Protein AF-Q84XQ8-F1 (afdb_monomer)

InterPro domains:
  IPR001680 WD40 repeat [PF00400] (28-60)
  IPR001680 WD40 repeat [PS50082] (30-69)
  IPR001680 WD40 repeat [SM00320] (23-60)
  IPR015943 WD40/YVTN repeat-like-containing domain superfamily [G3DSA:2.130.10.10] (1-96)
  IPR036322 WD40-repeat-containing domain superfamily [SSF50978] (7-94)
  IPR039328 WD repeat-containing protein 89 [PTHR22889] (2-95)

Organism: Brassica rapa subsp. pekinensis (NCBI:txid51351)

Foldseek 3Di:
DPPVVDWDWDWDFAKIWTADPVPRHTDDIQHDGPGGFQDWDDDPFWIWIFFLQQWIWIAGPVVSDTPDIDRNDPPSWGFNDWDDDPDDIDTDTDDD

Radius of gyration: 13.49 Å; Cα contacts (8 Å, |Δi|>4): 212; chains: 1; bounding box: 27×22×47 Å

pLDDT: mean 77.44, std 13.05, range [49.47, 92.75]

Structure (mmCIF, N/CA/C/O backbone):
data_AF-Q84XQ8-F1
#
_entry.id   AF-Q84XQ8-F1
#
loop_
_atom_site.group_PDB
_atom_site.id
_atom_site.type_symbol
_atom_site.label_atom_id
_atom_site.label_alt_id
_atom_site.label_comp_id
_atom_site.label_asym_id
_atom_site.label_entity_id
_atom_site.label_seq_id
_atom_site.pdbx_PDB_ins_code
_atom_site.Cartn_x
_atom_site.Cartn_y
_atom_site.Cartn_z
_atom_site.occupancy
_atom_site.B_iso_or_equiv
_atom_site.auth_seq_id
_atom_site.auth_comp_id
_atom_site.auth_asym_id
_atom_site.auth_atom_id
_atom_site.pdbx_PDB_model_num
ATOM 1 N N . LYS A 1 1 ? -1.971 -1.275 -21.706 1.00 50.28 1 LYS A N 1
ATOM 2 C CA . LYS A 1 1 ? -2.922 -1.705 -20.654 1.00 50.28 1 LYS A CA 1
ATOM 3 C C . LYS A 1 1 ? -2.054 -2.161 -19.494 1.00 50.28 1 LYS A C 1
ATOM 5 O O . LYS A 1 1 ? -1.292 -3.091 -19.704 1.00 50.28 1 LYS A O 1
ATOM 10 N N . VAL A 1 2 ? -2.003 -1.407 -18.395 1.00 53.34 2 VAL A N 1
ATOM 11 C CA . VAL A 1 2 ? -1.149 -1.770 -17.252 1.00 53.34 2 VAL A CA 1
ATOM 12 C C . VAL A 1 2 ? -1.725 -3.048 -16.659 1.00 53.34 2 VAL A C 1
ATOM 14 O O . VAL A 1 2 ? -2.912 -3.083 -16.330 1.00 53.34 2 VAL A O 1
ATOM 17 N N . ASP A 1 3 ? -0.913 -4.097 -16.617 1.00 58.19 3 ASP A N 1
ATOM 18 C CA . ASP A 1 3 ? -1.303 -5.369 -16.027 1.00 58.19 3 ASP A CA 1
ATOM 19 C C . ASP A 1 3 ? -1.123 -5.240 -14.514 1.00 58.19 3 ASP A C 1
ATOM 21 O O . ASP A 1 3 ? -0.046 -5.441 -13.963 1.00 58.19 3 ASP A O 1
ATOM 25 N N . TRP A 1 4 ? -2.180 -4.785 -13.844 1.00 63.16 4 TRP A N 1
ATOM 26 C CA . TRP A 1 4 ? -2.202 -4.588 -12.392 1.00 63.16 4 TRP A CA 1
ATOM 27 C C . TRP A 1 4 ? -2.105 -5.916 -11.620 1.00 63.16 4 TRP A C 1
ATOM 29 O O . TRP A 1 4 ? -1.929 -5.902 -10.406 1.00 63.16 4 TRP A O 1
ATOM 39 N N . ALA A 1 5 ? -2.176 -7.053 -12.325 1.00 60.41 5 ALA A N 1
ATOM 40 C CA . ALA A 1 5 ? -2.072 -8.408 -11.789 1.00 60.41 5 ALA A CA 1
ATOM 41 C C . ALA A 1 5 ? -0.731 -8.704 -11.093 1.00 60.41 5 ALA A C 1
ATOM 43 O O . ALA A 1 5 ? -0.630 -9.670 -10.340 1.00 60.41 5 ALA A O 1
ATOM 44 N N . ALA A 1 6 ? 0.291 -7.875 -11.304 1.00 62.06 6 ALA A N 1
ATOM 45 C CA . ALA A 1 6 ? 1.507 -7.914 -10.517 1.00 62.06 6 ALA A CA 1
ATOM 46 C C . ALA A 1 6 ? 2.039 -6.484 -10.377 1.00 62.06 6 ALA A C 1
ATOM 48 O O . ALA A 1 6 ? 2.536 -5.899 -11.334 1.00 62.06 6 ALA A O 1
ATOM 49 N N . ILE A 1 7 ? 1.912 -5.901 -9.187 1.00 74.56 7 ILE A N 1
ATOM 50 C CA . ILE A 1 7 ? 2.577 -4.649 -8.819 1.00 74.56 7 ILE A CA 1
ATOM 51 C C . ILE A 1 7 ? 3.547 -4.979 -7.690 1.00 74.56 7 ILE A C 1
ATOM 53 O O . ILE A 1 7 ? 3.172 -5.614 -6.706 1.00 74.56 7 ILE A O 1
ATOM 57 N N . ALA A 1 8 ? 4.800 -4.554 -7.835 1.00 71.94 8 ALA A N 1
ATOM 58 C CA . ALA A 1 8 ? 5.757 -4.609 -6.742 1.00 71.94 8 ALA A CA 1
ATOM 59 C C . ALA A 1 8 ? 5.556 -3.396 -5.830 1.00 71.94 8 ALA A C 1
ATOM 61 O O . ALA A 1 8 ? 5.286 -2.283 -6.287 1.00 71.94 8 ALA A O 1
ATOM 62 N N . VAL A 1 9 ? 5.692 -3.628 -4.531 1.00 78.12 9 VAL A N 1
ATOM 63 C CA . VAL A 1 9 ? 5.378 -2.667 -3.478 1.00 78.12 9 VAL A CA 1
ATOM 64 C C . VAL A 1 9 ? 6.535 -2.572 -2.511 1.00 78.12 9 VAL A C 1
ATOM 66 O O . VAL A 1 9 ? 7.054 -3.591 -2.062 1.00 78.12 9 VAL A O 1
ATOM 69 N N . SER A 1 10 ? 6.928 -1.347 -2.174 1.00 76.25 10 SER A N 1
ATOM 70 C CA . SER A 1 10 ? 7.902 -1.104 -1.112 1.00 76.25 10 SER A CA 1
ATOM 71 C C . SER A 1 10 ? 7.301 -0.216 -0.037 1.00 76.25 10 SER A C 1
ATOM 73 O O . SER A 1 10 ? 6.696 0.813 -0.348 1.00 76.25 10 SER A O 1
ATOM 75 N N . LEU A 1 11 ? 7.538 -0.586 1.214 1.00 73.38 1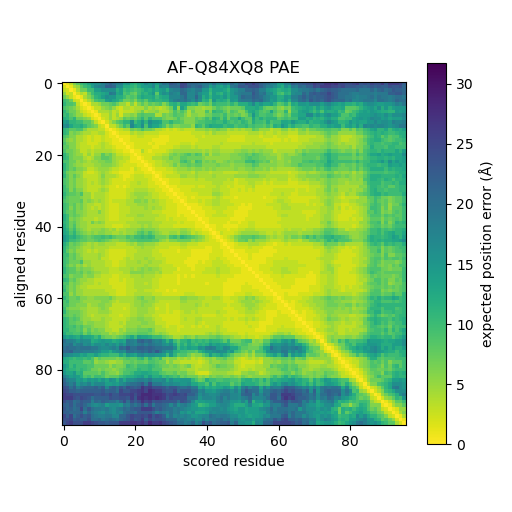1 LEU A N 1
ATOM 76 C CA . LEU A 1 11 ? 7.210 0.218 2.381 1.00 73.38 11 LEU A CA 1
ATOM 77 C C . LEU A 1 11 ? 8.391 1.165 2.623 1.00 73.38 11 LEU A C 1
ATOM 79 O O . LEU A 1 11 ? 9.457 0.736 3.059 1.00 73.38 11 LEU A O 1
ATOM 83 N N . SER A 1 12 ? 8.241 2.441 2.275 1.00 68.81 12 SER A N 1
ATOM 84 C CA . SER A 1 12 ? 9.072 3.498 2.863 1.00 68.81 12 SER A CA 1
ATOM 85 C C . SER A 1 12 ? 8.334 4.059 4.062 1.00 68.81 12 SER A C 1
ATOM 87 O O . SER A 1 12 ? 7.110 4.017 4.056 1.00 68.81 12 SER A O 1
ATOM 89 N N . THR A 1 13 ? 9.070 4.553 5.065 1.00 76.44 13 THR A N 1
ATOM 90 C CA . THR A 1 13 ? 8.561 4.959 6.391 1.00 76.44 13 THR A CA 1
ATOM 91 C C . THR A 1 13 ? 7.060 5.264 6.400 1.00 76.44 13 THR A C 1
ATOM 93 O O . THR A 1 13 ? 6.298 4.475 6.920 1.00 76.44 13 THR A O 1
ATOM 96 N N . ASN A 1 14 ? 6.582 6.277 5.690 1.00 84.69 14 ASN A N 1
ATOM 97 C CA . ASN A 1 14 ? 5.169 6.670 5.688 1.00 84.69 14 ASN A CA 1
ATOM 98 C C . ASN A 1 14 ? 4.437 6.541 4.335 1.00 84.69 14 ASN A C 1
ATOM 100 O O . ASN A 1 14 ? 3.355 7.110 4.154 1.00 84.69 14 ASN A O 1
ATOM 104 N N . THR A 1 15 ? 5.004 5.827 3.360 1.00 87.81 15 THR A N 1
ATOM 105 C CA . THR A 1 15 ? 4.422 5.704 2.015 1.00 87.81 15 THR A CA 1
ATOM 106 C C . THR A 1 15 ? 4.580 4.310 1.421 1.00 87.81 15 THR A C 1
ATOM 108 O O . THR A 1 15 ? 5.592 3.633 1.606 1.00 87.81 15 THR A O 1
ATOM 111 N N . VAL A 1 16 ? 3.587 3.898 0.633 1.00 88.56 16 VAL A N 1
ATOM 112 C CA . VAL A 1 16 ? 3.660 2.669 -0.168 1.00 88.56 16 VAL A CA 1
ATOM 113 C C . VAL A 1 16 ? 3.999 3.054 -1.600 1.00 88.56 16 VAL A C 1
ATOM 115 O O . VAL A 1 16 ? 3.221 3.744 -2.254 1.00 88.56 16 VAL A O 1
ATOM 118 N N . LYS A 1 17 ? 5.151 2.621 -2.107 1.00 88.62 17 LYS A N 1
ATOM 119 C CA . LYS A 1 17 ? 5.552 2.880 -3.500 1.00 88.62 17 LYS A CA 1
ATOM 120 C C . LYS A 1 17 ? 5.194 1.704 -4.388 1.00 88.62 17 LYS A C 1
ATOM 122 O O . LYS A 1 17 ? 5.306 0.562 -3.955 1.00 88.62 17 LYS A O 1
ATOM 127 N N . LEU A 1 18 ? 4.794 1.996 -5.621 1.00 87.62 18 LEU A N 1
ATOM 128 C CA . LEU A 1 18 ? 4.271 1.035 -6.586 1.00 87.62 18 LEU A CA 1
ATOM 129 C C . LEU A 1 18 ? 5.169 1.002 -7.823 1.00 87.62 18 LEU A C 1
ATOM 131 O O . LEU A 1 18 ? 5.513 2.044 -8.390 1.00 87.62 18 LEU A O 1
ATOM 135 N N . TYR A 1 19 ? 5.529 -0.209 -8.242 1.00 86.56 19 TYR A N 1
ATOM 136 C CA . TYR A 1 19 ? 6.456 -0.461 -9.339 1.00 86.56 19 TYR A CA 1
ATOM 137 C C . TYR A 1 19 ? 5.938 -1.544 -10.285 1.00 86.56 19 TYR A C 1
ATOM 139 O O . TYR A 1 19 ? 5.262 -2.490 -9.878 1.00 86.56 19 TYR A O 1
ATOM 147 N N . SER A 1 20 ? 6.347 -1.444 -11.547 1.00 83.69 20 SER A N 1
ATOM 148 C CA . SER A 1 20 ? 6.278 -2.536 -12.512 1.00 83.69 20 SER A CA 1
ATOM 149 C C . SER A 1 20 ? 7.205 -3.670 -12.071 1.00 83.69 20 SER A C 1
ATOM 151 O O . SER A 1 20 ? 8.413 -3.441 -11.972 1.00 83.69 20 SER A O 1
ATOM 153 N N . PRO A 1 21 ? 6.715 -4.899 -11.861 1.00 76.19 21 PRO A N 1
ATOM 154 C CA . PRO A 1 21 ? 7.577 -6.024 -11.510 1.00 76.19 21 PRO A CA 1
ATOM 155 C C . PRO A 1 21 ? 8.413 -6.500 -12.701 1.00 76.19 21 PRO A C 1
ATOM 157 O O . PRO A 1 21 ? 9.466 -7.093 -12.508 1.00 76.19 21 PRO A O 1
ATOM 160 N N . VAL A 1 22 ? 7.961 -6.236 -13.933 1.00 81.94 22 VAL A N 1
ATOM 161 C CA . VAL A 1 22 ? 8.647 -6.677 -15.157 1.00 81.94 22 VAL A CA 1
ATOM 162 C C . VAL A 1 22 ? 9.758 -5.707 -15.543 1.00 81.94 22 VAL A C 1
ATOM 164 O O . VAL A 1 22 ? 10.837 -6.123 -15.948 1.00 81.94 22 VAL A O 1
ATOM 167 N N . THR A 1 23 ? 9.497 -4.403 -15.434 1.00 83.88 23 THR A N 1
ATOM 168 C CA . THR A 1 23 ? 10.417 -3.360 -15.920 1.00 83.88 23 THR A CA 1
ATOM 169 C C . THR A 1 23 ? 11.131 -2.606 -14.803 1.00 83.88 23 THR A C 1
ATOM 171 O O . THR A 1 23 ? 11.932 -1.725 -15.099 1.00 83.88 23 THR A O 1
ATOM 174 N N . ALA A 1 24 ? 10.822 -2.899 -13.533 1.00 82.19 24 ALA A N 1
ATOM 175 C CA . ALA A 1 24 ? 11.263 -2.139 -12.357 1.00 82.19 24 ALA A CA 1
ATOM 176 C C . ALA A 1 24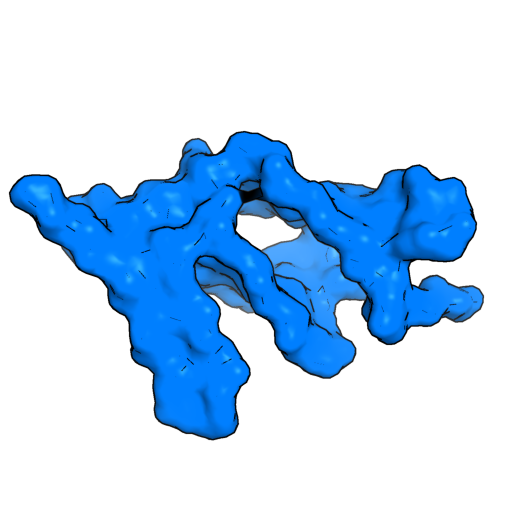 ? 10.926 -0.632 -12.421 1.00 82.19 24 ALA A C 1
ATOM 178 O O . ALA A 1 24 ? 11.492 0.184 -11.693 1.00 82.19 24 ALA A O 1
ATOM 179 N N . GLN A 1 25 ? 9.995 -0.241 -13.294 1.00 85.81 25 GLN A N 1
ATOM 180 C CA . GLN A 1 25 ? 9.602 1.149 -13.475 1.00 85.81 25 GLN A CA 1
ATOM 181 C C . GLN A 1 25 ? 8.727 1.619 -12.313 1.00 85.81 25 GLN A C 1
ATOM 183 O O . GLN A 1 25 ? 7.763 0.951 -11.950 1.00 85.81 25 GLN A O 1
ATOM 188 N N . TYR A 1 26 ? 9.029 2.796 -11.769 1.00 87.62 26 TYR A N 1
ATOM 189 C CA . TYR A 1 26 ? 8.196 3.463 -10.772 1.00 87.62 26 TYR A CA 1
ATOM 190 C C . TYR A 1 26 ? 6.890 3.972 -11.394 1.00 87.62 26 TYR A C 1
ATOM 192 O O . TYR A 1 26 ? 6.923 4.701 -12.388 1.00 87.62 26 TYR A O 1
ATOM 200 N N . TYR A 1 27 ? 5.754 3.605 -10.800 1.00 87.06 27 TYR A N 1
ATOM 201 C CA . TYR A 1 27 ? 4.434 4.089 -11.210 1.00 87.06 27 TYR A CA 1
ATOM 202 C C . TYR A 1 27 ? 3.953 5.266 -10.369 1.00 87.06 27 TYR A C 1
ATOM 204 O O . TYR A 1 27 ? 3.394 6.219 -10.905 1.00 87.06 27 TYR A O 1
ATOM 212 N N . GLY A 1 28 ? 4.163 5.202 -9.058 1.00 86.69 28 GLY A N 1
ATOM 213 C CA . GLY A 1 28 ? 3.614 6.178 -8.132 1.00 86.69 28 GLY A CA 1
ATOM 214 C C . GLY A 1 28 ? 3.767 5.742 -6.685 1.0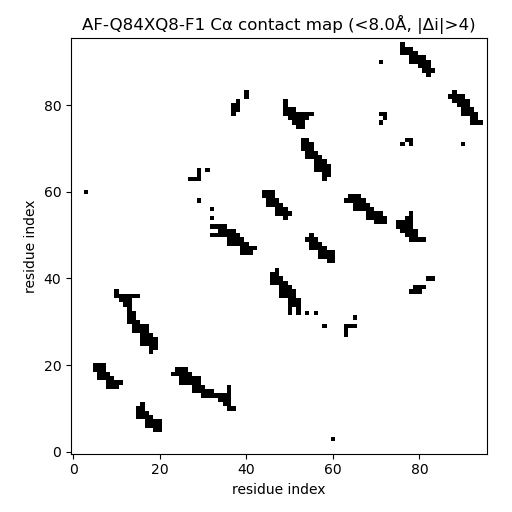0 86.69 28 GLY A C 1
ATOM 215 O O . GLY A 1 28 ? 4.328 4.686 -6.383 1.00 86.69 28 GLY A O 1
ATOM 216 N N . GLU A 1 29 ? 3.253 6.565 -5.782 1.00 89.25 29 GLU A N 1
ATOM 217 C CA . GLU A 1 29 ? 3.291 6.304 -4.349 1.00 89.25 29 GLU A CA 1
ATOM 218 C C . GLU A 1 29 ? 1.987 6.727 -3.678 1.00 89.25 29 GLU A C 1
ATOM 220 O O . GLU A 1 29 ? 1.366 7.724 -4.044 1.00 89.25 29 GLU A O 1
ATOM 225 N N . LEU A 1 30 ? 1.591 5.951 -2.678 1.00 89.25 30 LEU A N 1
ATOM 226 C CA . LEU A 1 30 ? 0.414 6.154 -1.855 1.00 89.25 30 LEU A CA 1
ATOM 227 C C . LEU A 1 30 ? 0.845 6.896 -0.593 1.00 89.25 30 LEU A C 1
ATOM 229 O O . LEU A 1 30 ? 1.580 6.361 0.245 1.00 89.25 30 LEU A O 1
ATOM 233 N N . LYS A 1 31 ? 0.422 8.156 -0.496 1.00 89.44 31 LYS A N 1
ATOM 234 C CA . LYS A 1 31 ? 0.744 9.066 0.608 1.00 89.44 31 LYS A CA 1
ATOM 235 C C . LYS A 1 31 ? -0.462 9.246 1.509 1.00 89.44 31 LYS A C 1
ATOM 237 O O . LYS A 1 31 ? -1.544 9.572 1.031 1.00 89.44 31 LYS A O 1
ATOM 242 N N . GLY A 1 32 ? -0.258 9.109 2.814 1.00 87.75 32 GLY A N 1
ATOM 243 C CA . GLY A 1 32 ? -1.281 9.459 3.799 1.00 87.75 32 GLY A CA 1
ATOM 244 C C . GLY A 1 32 ? -1.023 8.907 5.192 1.00 87.75 32 GLY A C 1
ATOM 245 O O . GLY A 1 32 ? -1.484 9.518 6.154 1.00 87.75 32 GLY A O 1
ATOM 246 N N . HIS A 1 33 ? -0.264 7.815 5.316 1.00 90.25 33 HIS A N 1
ATOM 247 C CA . HIS A 1 33 ? 0.200 7.374 6.626 1.00 90.25 33 HIS A CA 1
ATOM 248 C C . HIS A 1 33 ? 1.097 8.432 7.267 1.00 90.25 33 HIS A C 1
ATOM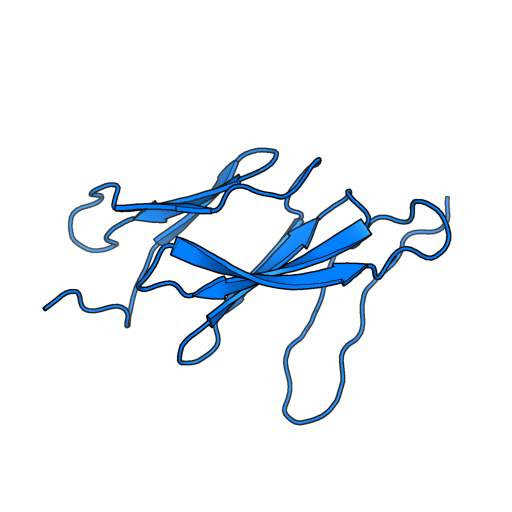 250 O O . HIS A 1 33 ? 1.829 9.151 6.583 1.00 90.25 33 HIS A O 1
ATOM 256 N N . ARG A 1 34 ? 0.988 8.569 8.587 1.00 89.00 34 ARG A N 1
ATOM 257 C CA . ARG A 1 34 ? 1.781 9.521 9.378 1.00 89.00 34 ARG A CA 1
ATOM 258 C C . ARG A 1 34 ? 3.007 8.874 10.013 1.00 89.00 34 ARG A C 1
ATOM 260 O O . ARG A 1 34 ? 3.898 9.600 10.439 1.00 89.00 34 ARG A O 1
ATOM 267 N N . ASP A 1 35 ? 3.062 7.547 10.018 1.00 88.50 35 ASP A N 1
ATOM 268 C CA . ASP A 1 35 ? 4.139 6.750 10.600 1.00 88.50 35 ASP A CA 1
ATOM 269 C C . ASP A 1 35 ? 4.421 5.503 9.740 1.00 88.50 35 ASP A C 1
ATOM 271 O O . ASP A 1 35 ? 3.847 5.327 8.662 1.00 88.50 35 ASP A O 1
ATOM 275 N N . THR A 1 36 ? 5.307 4.645 10.240 1.00 87.56 36 THR A N 1
ATOM 276 C CA . THR A 1 36 ? 5.779 3.391 9.664 1.00 87.56 36 THR A CA 1
ATOM 277 C C . THR A 1 36 ? 4.623 2.554 9.141 1.00 87.56 36 THR A C 1
ATOM 279 O O . THR A 1 36 ? 3.710 2.216 9.892 1.00 87.56 36 THR A O 1
ATOM 282 N N . VAL A 1 37 ? 4.634 2.233 7.846 1.00 88.38 37 VAL A N 1
ATOM 283 C CA . VAL A 1 37 ? 3.712 1.242 7.279 1.00 88.38 37 VAL A CA 1
ATOM 284 C C . VAL A 1 37 ? 4.230 -0.148 7.637 1.00 88.38 37 VAL A C 1
ATOM 286 O O . VAL A 1 37 ? 5.318 -0.534 7.217 1.00 88.38 37 VAL A O 1
ATOM 289 N N . ASN A 1 38 ? 3.447 -0.892 8.412 1.00 85.50 38 ASN A N 1
ATOM 290 C CA . ASN A 1 38 ? 3.860 -2.168 8.997 1.00 85.50 38 ASN A CA 1
ATOM 291 C C . ASN A 1 38 ? 3.496 -3.362 8.111 1.00 85.50 38 ASN A C 1
ATOM 293 O O . ASN A 1 38 ? 4.260 -4.320 8.009 1.00 85.50 38 ASN A O 1
ATOM 297 N N . GLN A 1 39 ? 2.345 -3.304 7.440 1.00 85.81 39 GLN A N 1
ATOM 298 C CA . GLN A 1 39 ? 1.883 -4.371 6.557 1.00 85.81 39 GLN A CA 1
ATOM 299 C C . GLN A 1 39 ? 1.069 -3.805 5.394 1.00 85.81 39 GLN A C 1
ATOM 301 O O . GLN A 1 39 ? 0.472 -2.730 5.482 1.00 85.81 39 GLN A O 1
ATOM 306 N N . ILE A 1 40 ? 1.013 -4.576 4.311 1.00 85.50 40 ILE A N 1
ATOM 307 C CA . ILE A 1 40 ? 0.136 -4.370 3.162 1.00 85.50 40 ILE A CA 1
ATOM 308 C C . ILE A 1 40 ? -0.564 -5.671 2.764 1.00 85.50 40 ILE A C 1
ATOM 310 O O . ILE A 1 40 ? -0.034 -6.762 2.975 1.00 85.50 40 ILE A O 1
ATOM 314 N N . ALA A 1 41 ? -1.735 -5.548 2.148 1.00 85.31 41 ALA A N 1
ATOM 315 C CA . ALA A 1 41 ? -2.472 -6.655 1.554 1.00 85.31 41 ALA A CA 1
ATOM 316 C C . ALA A 1 41 ? -3.173 -6.190 0.275 1.00 85.31 41 ALA A C 1
ATOM 318 O O . ALA A 1 41 ? -3.628 -5.049 0.189 1.00 85.31 41 ALA A O 1
ATOM 319 N N . PHE A 1 42 ? -3.276 -7.079 -0.707 1.00 80.00 42 PHE A N 1
ATOM 320 C CA . PHE A 1 42 ? -3.982 -6.811 -1.956 1.00 80.00 42 PHE A CA 1
ATOM 321 C C . PHE A 1 42 ? -5.350 -7.489 -1.954 1.00 80.00 42 PHE A C 1
ATOM 323 O O . PHE A 1 42 ? -5.476 -8.644 -1.553 1.00 80.00 42 PHE A O 1
ATOM 330 N N . SER A 1 43 ? -6.352 -6.777 -2.457 1.00 77.44 43 SER A N 1
ATOM 331 C CA . SER A 1 43 ? -7.596 -7.340 -2.978 1.00 77.44 43 SER A CA 1
ATOM 332 C C . SER A 1 43 ? -7.635 -7.158 -4.501 1.00 77.44 43 SER A C 1
ATOM 334 O O . SER A 1 43 ? -6.730 -6.557 -5.082 1.00 77.44 43 SER A O 1
ATOM 336 N N . SER A 1 44 ? -8.671 -7.676 -5.165 1.00 73.94 44 SER A N 1
ATOM 337 C CA . SER A 1 44 ? -8.790 -7.635 -6.631 1.00 73.94 44 SER A CA 1
ATOM 338 C C . SER A 1 44 ? -8.700 -6.229 -7.237 1.00 73.94 44 SER A C 1
ATOM 340 O O . SER A 1 44 ? -8.206 -6.098 -8.351 1.00 73.94 44 SER A O 1
ATOM 342 N N . ASP A 1 45 ? -9.136 -5.187 -6.520 1.00 78.12 45 ASP A N 1
ATOM 343 C CA . ASP A 1 45 ? -9.107 -3.800 -7.014 1.00 78.12 45 ASP A CA 1
ATOM 344 C C . ASP A 1 45 ? -8.429 -2.806 -6.051 1.00 78.12 45 ASP A C 1
ATOM 346 O O . ASP A 1 45 ? -8.077 -1.696 -6.463 1.00 78.12 45 ASP A O 1
ATOM 350 N N . LEU A 1 46 ? -8.208 -3.181 -4.785 1.00 85.56 46 LEU A N 1
ATOM 351 C CA . LEU A 1 46 ? -7.682 -2.284 -3.753 1.00 85.56 46 LEU A CA 1
ATOM 352 C C . LEU A 1 46 ? -6.398 -2.815 -3.123 1.00 85.56 46 LEU A C 1
ATOM 354 O O . LEU A 1 46 ? -6.219 -4.016 -2.928 1.00 85.56 46 LEU A O 1
ATOM 358 N N . LEU A 1 47 ? -5.539 -1.888 -2.721 1.00 87.25 47 LEU A N 1
ATOM 359 C CA . LEU A 1 47 ? -4.434 -2.145 -1.809 1.00 87.25 47 LEU A CA 1
ATOM 360 C C . LEU A 1 47 ? -4.832 -1.647 -0.426 1.00 87.25 47 LEU A C 1
ATOM 362 O O . LEU A 1 47 ? -5.335 -0.538 -0.282 1.00 87.25 47 LEU A O 1
ATOM 366 N N . HIS A 1 48 ? -4.574 -2.444 0.596 1.00 88.00 48 HIS A N 1
ATOM 367 C CA . HIS A 1 48 ? -4.755 -2.064 1.987 1.00 88.00 48 HIS A CA 1
ATOM 368 C C . HIS A 1 48 ? -3.392 -1.968 2.664 1.00 88.00 48 HIS A C 1
ATOM 370 O O . HIS A 1 48 ? -2.492 -2.750 2.358 1.00 88.00 48 HIS A O 1
ATOM 376 N N . SER A 1 49 ? -3.234 -1.018 3.575 1.00 88.31 49 SER A N 1
ATOM 377 C CA . SER A 1 49 ? -2.017 -0.830 4.359 1.00 88.31 49 SER A CA 1
ATOM 378 C C . SER A 1 49 ? -2.358 -0.488 5.802 1.00 88.31 49 SER A C 1
ATOM 380 O O . SER A 1 49 ? -3.314 0.245 6.049 1.00 88.31 49 SER A O 1
ATOM 382 N N . CYS A 1 50 ? -1.576 -0.994 6.752 1.00 88.50 50 CYS A N 1
ATOM 383 C CA . CYS A 1 50 ? -1.675 -0.611 8.158 1.00 88.50 50 CYS A CA 1
ATOM 384 C C . CYS A 1 50 ? -0.383 0.042 8.637 1.00 88.50 50 CYS A C 1
ATOM 386 O O . CYS A 1 50 ? 0.697 -0.247 8.114 1.00 88.50 50 CYS A O 1
ATOM 388 N N . SER A 1 51 ? -0.492 0.916 9.632 1.00 87.94 51 SER A N 1
ATOM 389 C CA . SER A 1 51 ? 0.637 1.704 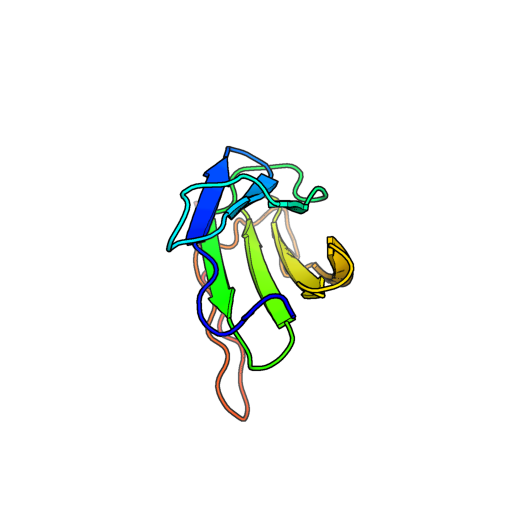10.115 1.00 87.94 51 SER A CA 1
ATOM 390 C C . SER A 1 51 ? 0.656 1.846 11.633 1.00 87.94 51 SER A C 1
ATOM 392 O O . SER A 1 51 ? -0.360 1.704 12.318 1.00 87.94 51 SER A O 1
ATOM 394 N N . SER A 1 52 ? 1.841 2.169 12.149 1.00 87.12 52 SER A N 1
ATOM 395 C CA . SER A 1 52 ? 2.056 2.626 13.521 1.00 87.12 52 SER A CA 1
ATOM 396 C C . SER A 1 52 ? 1.305 3.921 13.847 1.00 87.12 52 SER A C 1
ATOM 398 O O . SER A 1 52 ? 1.097 4.217 15.016 1.00 87.12 52 SER A O 1
ATOM 400 N N . ASP A 1 53 ? 0.793 4.646 12.845 1.00 87.44 53 ASP A N 1
ATOM 401 C CA . ASP A 1 53 ? -0.106 5.786 13.066 1.00 87.44 53 ASP A CA 1
ATOM 402 C C . ASP A 1 53 ? -1.502 5.392 13.581 1.00 87.44 53 ASP A C 1
ATOM 404 O O . ASP A 1 53 ? -2.356 6.262 13.755 1.00 87.44 53 ASP A O 1
ATOM 408 N N . GLY A 1 54 ? -1.740 4.094 13.794 1.00 87.12 54 GLY A N 1
ATOM 409 C CA . GLY A 1 54 ? -2.996 3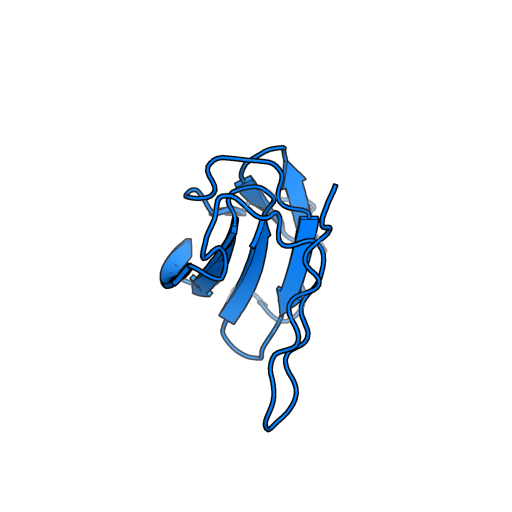.557 14.300 1.00 87.12 54 GLY A CA 1
ATOM 410 C C . GLY A 1 54 ? -4.071 3.378 13.232 1.00 87.12 54 GLY A C 1
ATOM 411 O O . GLY A 1 54 ? -5.189 2.966 13.541 1.00 87.12 54 GLY A O 1
ATOM 412 N N . THR A 1 55 ? -3.752 3.656 11.965 1.00 88.75 55 THR A N 1
ATOM 413 C CA . THR A 1 55 ? -4.725 3.626 10.874 1.00 88.75 55 THR A CA 1
ATOM 414 C C . THR A 1 55 ? -4.517 2.452 9.927 1.00 88.75 55 THR A C 1
ATOM 416 O O . THR A 1 55 ? -3.400 1.995 9.660 1.00 88.75 55 THR A O 1
ATOM 419 N N . ILE A 1 56 ? -5.630 1.991 9.362 1.00 89.19 56 ILE A N 1
ATOM 420 C CA . ILE A 1 56 ? -5.667 1.111 8.197 1.00 89.19 56 ILE A CA 1
ATOM 421 C C . ILE A 1 56 ? -6.217 1.930 7.032 1.00 89.19 56 ILE A C 1
ATOM 423 O O . ILE A 1 56 ? -7.335 2.445 7.088 1.00 89.19 56 ILE A O 1
ATOM 427 N N . ARG A 1 57 ? -5.442 2.062 5.959 1.00 90.06 57 ARG A N 1
ATOM 428 C CA . ARG A 1 57 ? -5.829 2.804 4.756 1.00 90.06 57 ARG A CA 1
ATOM 429 C C . ARG A 1 57 ? -6.057 1.854 3.600 1.00 90.06 57 ARG A C 1
ATOM 431 O O . ARG A 1 57 ? -5.373 0.847 3.458 1.00 90.06 57 ARG A O 1
ATOM 438 N N . SER A 1 58 ? -7.043 2.188 2.779 1.00 91.44 58 SER A N 1
ATOM 439 C CA . SER A 1 58 ? -7.357 1.475 1.545 1.00 91.44 58 SER A CA 1
ATOM 440 C C . SER A 1 58 ? -7.149 2.409 0.368 1.00 91.44 58 SER A C 1
ATOM 442 O O . SER A 1 58 ? -7.540 3.579 0.422 1.00 91.44 58 SER A O 1
ATOM 444 N N . TRP A 1 59 ? -6.567 1.884 -0.698 1.00 90.25 59 TRP A N 1
ATOM 445 C CA . TRP A 1 59 ? -6.089 2.641 -1.840 1.00 90.25 59 TRP A CA 1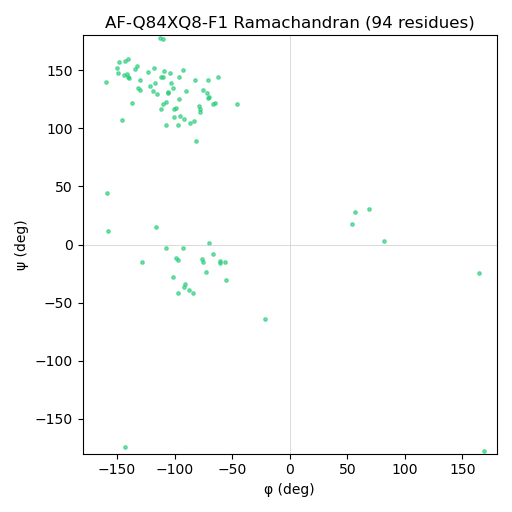
ATOM 446 C C . TRP A 1 59 ? -6.565 2.001 -3.130 1.00 90.25 59 TRP A C 1
ATOM 448 O O . TRP A 1 59 ? -6.442 0.790 -3.319 1.00 90.25 59 TRP A O 1
ATOM 458 N N . ASP A 1 60 ? -7.050 2.829 -4.039 1.00 88.75 60 ASP A N 1
ATOM 459 C CA . ASP A 1 60 ? -7.276 2.423 -5.415 1.00 88.75 60 ASP A CA 1
ATOM 460 C C . ASP A 1 60 ? -5.926 2.427 -6.149 1.00 88.75 60 ASP A C 1
ATOM 462 O O . ASP A 1 60 ? -5.248 3.452 -6.255 1.00 88.75 60 ASP A O 1
ATOM 466 N N . THR A 1 61 ? -5.518 1.258 -6.644 1.00 79.00 61 THR A N 1
ATOM 467 C CA . THR A 1 61 ? -4.214 1.061 -7.302 1.00 79.00 61 THR A CA 1
ATOM 468 C C . THR A 1 61 ? -4.147 1.639 -8.718 1.00 79.00 61 THR A C 1
ATOM 470 O O . THR A 1 61 ? -3.054 1.797 -9.258 1.00 79.00 61 THR A O 1
ATOM 473 N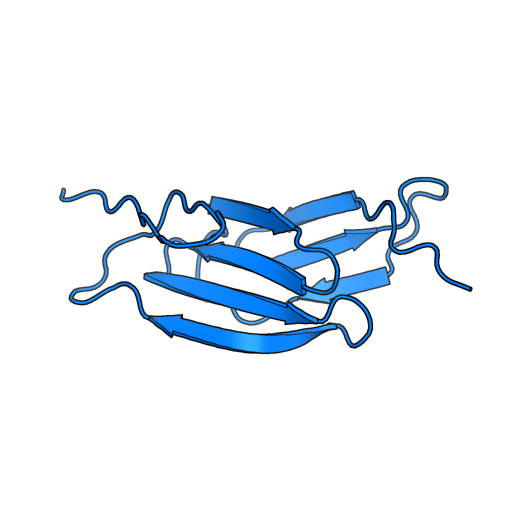 N . ARG A 1 62 ? -5.294 1.970 -9.327 1.00 82.69 62 ARG A N 1
ATOM 474 C CA . ARG A 1 62 ? -5.389 2.559 -10.672 1.00 82.69 62 ARG A CA 1
ATOM 475 C C . ARG A 1 62 ? -5.294 4.080 -10.620 1.00 82.69 62 ARG A C 1
ATOM 477 O O . ARG A 1 62 ? -4.686 4.681 -11.500 1.00 82.69 62 ARG A O 1
ATOM 484 N N . SER A 1 63 ? -5.910 4.693 -9.611 1.00 86.25 63 SER A N 1
ATOM 485 C CA . SER A 1 63 ? -5.931 6.148 -9.419 1.00 86.25 63 SER A CA 1
ATOM 486 C C . SER A 1 63 ? -4.895 6.654 -8.412 1.00 86.25 63 SER A C 1
ATOM 488 O O . SER A 1 63 ? -4.661 7.861 -8.332 1.00 86.25 63 SER A O 1
ATOM 490 N N . PHE A 1 64 ? -4.267 5.751 -7.652 1.00 86.06 64 PHE A N 1
ATOM 491 C CA . PHE A 1 64 ? -3.356 6.067 -6.548 1.00 86.06 64 PHE A CA 1
ATOM 492 C C . PHE A 1 64 ? -3.996 6.958 -5.473 1.00 86.06 64 PHE A C 1
ATOM 494 O O . PHE A 1 64 ? -3.313 7.734 -4.805 1.00 86.06 64 PHE A O 1
ATOM 501 N N . GLN A 1 65 ? -5.319 6.866 -5.319 1.00 89.12 65 GLN A N 1
ATOM 502 C CA . GLN A 1 65 ? -6.080 7.644 -4.348 1.00 89.12 65 GLN A CA 1
ATOM 503 C C . GLN A 1 65 ? -6.471 6.794 -3.145 1.00 89.12 65 GLN A C 1
ATOM 505 O O . GLN A 1 65 ? -6.751 5.599 -3.259 1.00 89.12 65 GLN A O 1
ATOM 510 N N . GLN A 1 66 ? -6.532 7.434 -1.981 1.00 91.38 66 GLN A N 1
ATOM 511 C CA . GLN A 1 66 ? -7.120 6.826 -0.798 1.00 91.38 66 GLN A CA 1
ATOM 512 C C . GLN A 1 66 ? -8.636 6.727 -0.974 1.00 91.38 66 GLN A C 1
ATOM 514 O O . GLN A 1 66 ? -9.298 7.738 -1.200 1.00 91.38 66 GLN A O 1
ATOM 519 N N . VAL A 1 67 ? -9.185 5.526 -0.803 1.00 92.75 67 VAL A N 1
ATOM 520 C CA . VAL A 1 67 ? -10.637 5.287 -0.839 1.00 92.75 67 VAL A CA 1
ATOM 521 C C . VAL A 1 67 ? -11.243 5.157 0.554 1.00 92.75 67 VAL A C 1
ATOM 523 O O . VAL A 1 67 ? -12.405 5.496 0.748 1.00 92.75 67 VAL A O 1
ATOM 526 N N . ALA A 1 68 ? -10.463 4.701 1.539 1.00 90.31 68 ALA A N 1
ATOM 527 C CA . ALA A 1 68 ? -10.917 4.583 2.920 1.00 90.31 68 ALA A CA 1
ATOM 528 C C . ALA A 1 68 ? -9.765 4.766 3.912 1.00 90.31 68 ALA A C 1
ATOM 530 O O . ALA A 1 68 ? -8.611 4.453 3.613 1.00 90.31 68 ALA A O 1
ATOM 531 N N . CYS A 1 69 ? -10.100 5.246 5.105 1.00 89.62 69 CYS A N 1
ATOM 532 C CA . CYS A 1 69 ? -9.214 5.296 6.260 1.00 89.62 69 CYS A CA 1
ATOM 533 C C . CYS A 1 69 ? -10.016 4.860 7.480 1.00 89.62 69 CYS A C 1
ATOM 535 O O . CYS A 1 69 ? -11.047 5.456 7.785 1.00 89.62 69 CYS A O 1
ATOM 537 N N . ILE A 1 70 ? -9.541 3.817 8.143 1.00 87.81 70 ILE A N 1
ATOM 538 C CA . ILE A 1 70 ? -10.089 3.300 9.387 1.00 87.81 70 ILE A CA 1
ATOM 539 C C . ILE A 1 70 ? -9.099 3.685 10.472 1.00 87.81 70 ILE A C 1
ATOM 541 O O . ILE A 1 70 ? -7.924 3.332 10.384 1.00 87.81 70 ILE A O 1
ATOM 545 N N . ASP A 1 71 ? -9.574 4.417 11.471 1.00 85.69 71 ASP A N 1
ATOM 546 C CA . ASP A 1 71 ? -8.826 4.603 12.705 1.00 85.69 71 ASP A CA 1
ATOM 547 C C . ASP A 1 71 ? -9.096 3.385 13.591 1.00 85.69 71 ASP A C 1
ATOM 549 O O . ASP A 1 71 ? -10.214 3.189 14.067 1.00 85.69 71 ASP A O 1
ATOM 553 N N . ALA A 1 72 ? -8.107 2.500 13.701 1.00 75.19 72 ALA A N 1
ATOM 554 C CA . ALA A 1 72 ? -8.186 1.323 14.562 1.00 75.19 72 ALA A CA 1
ATOM 555 C C . ALA A 1 72 ? -7.597 1.611 15.953 1.00 75.19 72 ALA A C 1
ATOM 557 O O . ALA A 1 72 ? -7.619 0.746 16.830 1.00 75.19 72 ALA A O 1
ATOM 558 N N . SER A 1 73 ? -7.064 2.817 16.153 1.00 68.81 73 SER A N 1
ATOM 559 C CA . SER A 1 73 ? -6.422 3.252 17.375 1.00 68.81 73 SER A CA 1
ATOM 560 C C . SER A 1 73 ? -7.412 4.046 18.221 1.00 68.81 73 SER A C 1
ATOM 562 O O . SER A 1 73 ? -7.612 5.240 18.017 1.00 68.81 73 SER A O 1
ATOM 564 N N . ASP A 1 74 ? -7.948 3.417 19.262 1.00 64.31 74 ASP A N 1
ATOM 565 C CA . ASP A 1 74 ? -8.762 4.138 20.249 1.00 64.31 74 ASP A CA 1
ATOM 566 C C . ASP A 1 74 ? -7.894 4.983 21.215 1.00 64.31 74 ASP A C 1
ATOM 568 O O . ASP A 1 74 ? -8.426 5.815 21.935 1.00 64.31 74 ASP A O 1
ATOM 572 N N . ASN A 1 75 ? -6.557 4.789 21.248 1.00 61.62 75 ASN A N 1
ATOM 573 C CA . ASN A 1 75 ? -5.627 5.436 22.203 1.00 61.62 75 ASN A CA 1
A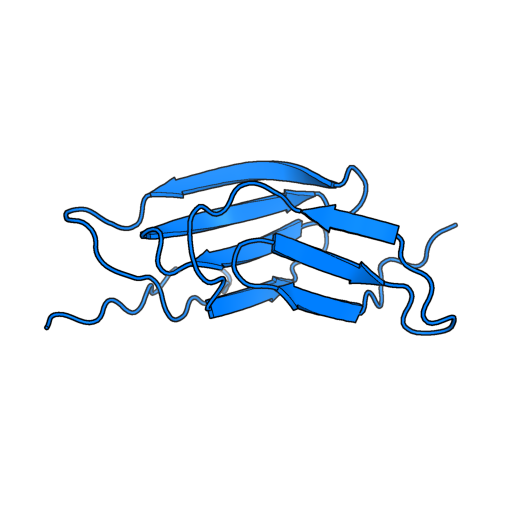TOM 574 C C . ASN A 1 75 ? -4.140 5.468 21.747 1.00 61.62 75 ASN A C 1
ATOM 576 O O . ASN A 1 75 ? -3.231 5.146 22.514 1.00 61.62 75 ASN A O 1
ATOM 580 N N . GLY A 1 76 ? -3.856 5.814 20.490 1.00 62.84 76 GLY A N 1
ATOM 581 C CA . GLY A 1 76 ? -2.482 5.892 19.958 1.00 62.84 76 GLY A CA 1
ATOM 582 C C . GLY A 1 76 ? -1.794 4.531 19.822 1.00 62.84 76 GLY A C 1
ATOM 583 O O . GLY A 1 76 ? -0.587 4.419 20.017 1.00 62.84 76 GLY A O 1
ATOM 584 N N . GLN A 1 77 ? -2.576 3.485 19.561 1.00 71.62 77 GLN A N 1
ATOM 585 C CA . GLN A 1 77 ? -2.071 2.122 19.471 1.00 71.62 77 GLN A CA 1
ATOM 586 C C . GLN A 1 77 ? -1.654 1.787 18.038 1.00 71.62 77 GLN A C 1
ATOM 588 O O . GLN A 1 77 ? -2.408 2.007 17.095 1.00 71.62 77 GLN A O 1
ATOM 593 N N . GLU A 1 78 ? -0.465 1.216 17.878 1.00 77.94 78 GLU A N 1
ATOM 594 C CA . GLU A 1 78 ? 0.072 0.840 16.570 1.00 77.94 78 GLU A CA 1
ATOM 595 C C . GLU A 1 78 ? -0.682 -0.356 15.973 1.00 77.94 78 GLU A C 1
ATOM 597 O O . GLU A 1 78 ? -0.995 -1.321 16.677 1.00 77.94 78 GLU A O 1
ATOM 602 N N . VAL A 1 79 ? -0.911 -0.337 14.654 1.00 75.69 79 VAL A N 1
ATOM 603 C CA . VAL A 1 79 ? -1.436 -1.499 13.927 1.00 75.69 79 VAL A CA 1
ATOM 604 C C . VAL A 1 79 ? -0.289 -2.199 13.212 1.00 75.69 79 VAL A C 1
ATOM 606 O O . VAL A 1 79 ? 0.254 -1.697 12.223 1.00 75.69 79 VAL A O 1
ATOM 609 N N . PHE A 1 80 ? 0.074 -3.385 13.698 1.00 76.94 80 PHE A N 1
ATOM 610 C CA . PHE A 1 80 ? 1.175 -4.169 13.127 1.00 76.94 80 PHE A CA 1
ATOM 611 C C . PHE A 1 80 ? 0.739 -5.132 12.042 1.00 76.94 80 PHE A C 1
ATOM 613 O O . PHE A 1 80 ? 1.499 -5.405 11.115 1.00 76.94 80 PHE A O 1
ATOM 620 N N . SER A 1 81 ? -0.462 -5.684 12.186 1.00 73.75 81 SER A N 1
ATOM 621 C CA . SER A 1 81 ? -0.956 -6.665 11.242 1.00 73.75 81 SER A CA 1
ATOM 622 C C . SER A 1 81 ? -2.461 -6.616 11.094 1.00 73.75 81 SER A C 1
ATOM 624 O O . SER A 1 81 ? -3.176 -6.305 12.049 1.00 73.75 81 SER A O 1
ATOM 626 N N . PHE A 1 82 ? -2.916 -6.932 9.887 1.00 74.25 82 PHE A N 1
ATOM 627 C CA . PHE A 1 82 ? -4.317 -7.082 9.539 1.00 74.25 82 PHE A CA 1
ATOM 628 C C . PHE A 1 82 ? -4.500 -8.221 8.530 1.00 74.25 82 PHE A C 1
ATOM 630 O O . PHE A 1 82 ? -3.577 -8.598 7.804 1.00 74.25 82 PHE A O 1
ATOM 637 N N . SER A 1 83 ? -5.717 -8.757 8.476 1.00 67.88 83 SER A N 1
ATOM 638 C CA . SER A 1 83 ? -6.134 -9.738 7.477 1.00 67.88 83 SER A CA 1
ATOM 639 C C . SER A 1 83 ? -7.447 -9.302 6.839 1.00 67.88 83 SER A C 1
ATOM 641 O O . SER A 1 83 ? -8.330 -8.783 7.523 1.00 67.88 83 SER A O 1
ATOM 643 N N . PHE A 1 84 ? -7.558 -9.529 5.532 1.00 61.09 84 PHE A N 1
ATOM 644 C CA . PHE A 1 84 ? -8.810 -9.453 4.790 1.00 61.09 84 PHE A CA 1
ATOM 645 C C . PHE A 1 84 ? -9.231 -10.881 4.436 1.00 61.09 84 PHE A C 1
ATOM 647 O O . PHE A 1 84 ? -8.658 -11.501 3.544 1.00 61.09 84 PHE A O 1
ATOM 654 N N . GLY A 1 85 ? -10.210 -11.408 5.169 1.00 58.84 85 GLY A N 1
ATOM 655 C CA . GLY A 1 85 ? -11.006 -12.568 4.760 1.00 58.84 85 GLY A CA 1
ATOM 656 C C . GLY A 1 85 ? -12.454 -12.154 4.489 1.00 58.84 85 GLY A C 1
ATOM 657 O O . GLY A 1 85 ? -12.812 -11.002 4.734 1.00 58.84 85 GLY A O 1
ATOM 658 N N . ASP A 1 86 ? -13.298 -13.096 4.056 1.00 54.28 86 ASP A N 1
ATOM 659 C CA . ASP A 1 86 ? -14.704 -12.842 3.684 1.00 54.28 86 ASP A CA 1
ATOM 660 C C . ASP A 1 86 ? -15.564 -12.191 4.788 1.00 54.28 86 ASP A C 1
ATOM 662 O O . ASP A 1 86 ? -16.645 -11.692 4.477 1.00 54.28 86 ASP A O 1
ATOM 666 N N . GLN A 1 87 ? -15.145 -12.172 6.066 1.00 52.78 87 GLN A N 1
ATOM 667 C CA . GLN A 1 87 ? -16.018 -11.654 7.132 1.00 52.78 87 GLN A CA 1
ATOM 668 C C . GLN A 1 87 ? -15.392 -11.157 8.453 1.00 52.78 87 GLN A C 1
ATOM 670 O O . GLN A 1 87 ? -16.156 -10.909 9.384 1.00 52.78 87 GLN A O 1
ATOM 675 N N . LEU A 1 88 ? -14.071 -10.957 8.604 1.00 49.47 88 LEU A N 1
ATOM 676 C CA . LEU A 1 88 ? -13.549 -10.341 9.846 1.00 49.47 88 LEU A CA 1
ATOM 677 C C . LEU A 1 88 ? -12.143 -9.720 9.728 1.00 49.47 88 LEU A C 1
ATOM 679 O O . LEU A 1 88 ? -11.243 -10.325 9.148 1.00 49.47 88 LEU A O 1
ATOM 683 N N . LEU A 1 89 ? -11.964 -8.548 10.360 1.00 52.94 89 LEU A N 1
ATOM 684 C CA . LEU A 1 89 ? -10.691 -7.856 10.604 1.00 52.94 89 LEU A CA 1
ATOM 685 C C . LEU A 1 89 ? -10.175 -8.197 12.013 1.00 52.94 89 LEU A C 1
ATOM 687 O O . LEU A 1 89 ? -10.864 -7.937 12.997 1.00 52.94 89 LEU A O 1
ATOM 691 N N . ALA A 1 90 ? -8.943 -8.687 12.128 1.00 55.28 90 ALA A N 1
ATOM 692 C CA . ALA A 1 90 ? -8.189 -8.643 13.380 1.00 55.28 90 ALA A CA 1
ATOM 693 C C . ALA A 1 90 ? -7.021 -7.672 13.189 1.00 55.28 90 ALA A C 1
ATOM 695 O O . ALA A 1 90 ? -6.169 -7.910 12.337 1.00 55.28 90 ALA A O 1
ATOM 696 N N . ALA A 1 91 ? -7.010 -6.575 13.945 1.00 54.19 91 ALA A N 1
ATOM 697 C CA . ALA A 1 91 ? -5.879 -5.660 14.029 1.00 54.19 91 ALA A CA 1
ATOM 698 C C . ALA A 1 91 ? -5.092 -5.993 15.302 1.00 54.19 91 ALA A C 1
ATOM 700 O O . ALA A 1 91 ? -5.629 -5.932 16.407 1.00 54.19 91 ALA A O 1
ATOM 701 N N . GLY A 1 92 ? -3.835 -6.405 15.148 1.00 52.34 92 GLY A N 1
ATOM 702 C CA . GLY A 1 92 ? -2.945 -6.647 16.281 1.00 52.34 92 GLY A CA 1
ATOM 703 C C . GLY A 1 92 ? -2.419 -5.324 16.831 1.00 52.34 92 GLY A C 1
ATOM 704 O O . GLY A 1 92 ? -1.670 -4.636 16.140 1.00 52.34 92 GLY A O 1
ATOM 705 N N . CYS A 1 93 ? -2.804 -4.997 18.062 1.00 54.91 93 CYS A N 1
ATOM 706 C CA . CYS A 1 93 ? -2.351 -3.833 18.815 1.00 54.91 93 CYS A CA 1
ATOM 707 C C . CYS A 1 93 ? -1.377 -4.294 19.910 1.00 54.91 93 CYS A C 1
ATOM 709 O O . CYS A 1 93 ? -1.688 -5.218 20.665 1.00 54.91 93 CYS A O 1
ATOM 711 N N . LYS A 1 94 ? -0.203 -3.665 20.016 1.00 51.94 94 LYS A N 1
ATOM 712 C CA . LYS A 1 94 ? 0.739 -3.927 21.112 1.00 51.94 94 LYS A CA 1
ATOM 713 C C . LYS A 1 94 ? 0.460 -2.952 22.256 1.00 51.94 94 LYS A C 1
ATOM 715 O O . LYS A 1 94 ? 0.816 -1.786 22.149 1.00 51.94 94 LYS A O 1
ATOM 720 N N . GLN A 1 95 ? -0.106 -3.444 23.359 1.00 50.53 95 GLN A N 1
ATOM 721 C CA . GLN A 1 95 ? -0.026 -2.714 24.626 1.00 50.53 95 GLN A CA 1
ATOM 722 C C . GLN A 1 95 ? 1.410 -2.797 25.147 1.00 50.53 95 GLN A C 1
ATOM 724 O O . GLN A 1 95 ? 2.010 -3.877 25.153 1.00 50.53 95 GLN A O 1
ATOM 729 N N . GLN A 1 96 ? 1.962 -1.642 25.509 1.00 51.84 96 GLN A N 1
ATOM 730 C CA . GLN A 1 96 ? 3.264 -1.525 26.156 1.00 51.84 96 GLN A CA 1
ATOM 731 C C . GLN A 1 96 ? 3.132 -1.745 27.662 1.00 51.84 96 GLN A C 1
ATOM 733 O O . GLN A 1 96 ? 2.124 -1.271 28.234 1.00 51.84 96 GLN A O 1
#

Sequence (96 aa):
KVDWAAIAVSLSTNTVKLYSPVTAQYYGELKGHRDTVNQIAFSSDLLHSCSSDGTIRSWDTRSFQQVACIDASDNGQEVFSFSFGDQLLAAGCKQQ

Mean predicted aligned error: 7.92 Å

Nearest PDB structures (foldseek):
  6g6n-assembly2_B  TM=8.986E-01  e=1.609E-05  synthetic construct
  6ttu-assembly1_T  TM=8.947E-01  e=3.973E-05  Homo sapiens
  6wnx-assembly3_G  TM=8.927E-01  e=5.183E-05  Homo sapiens
  1p22-assembly1_A  TM=8.938E-01  e=5.466E-05  Homo sapiens
  6wnx-assembly2_D  TM=8.933E-01  e=6.079E-05  Homo sapiens

Solvent-accessible surface area (backbone atoms only — not comparable to full-atom values): 5657 Å² total; per-residue (Å²): 130,86,67,74,92,54,64,38,75,45,76,43,62,38,34,44,35,37,25,37,67,87,75,69,42,79,76,51,60,42,80,76,56,84,28,45,49,57,39,73,50,78,57,100,68,36,38,36,37,26,12,50,63,10,33,40,37,30,28,35,74,88,77,56,39,79,76,46,75,43,80,75,35,95,76,82,33,31,26,54,42,74,52,89,60,100,82,61,77,56,70,47,64,71,85,130

Secondary structure (DSSP, 8-state):
---TTS-EEEEETTEEEEE-TTT--EEEEEE--SS-EEEEEE-SSEEEEEETTSEEEEEETTTTEEEEEEE--SSS--EEE----SS----EE---